Protein AF-W4VM72-F1 (afdb_monomer_lite)

Foldseek 3Di:
DLAELEAPPDVVSVQVVCCVVVVAPPPCSVVVVVVWDQALAIPYPYNNVLQCPGVHAPDPCSLVVSVVVQVCQCVQNPPPRHRPPDDDYDRDDDDDD

Radius of gyration: 12.86 Å; chains: 1; bounding box: 26×34×32 Å

Structure (mmCIF, N/CA/C/O backbone):
data_AF-W4VM72-F1
#
_entry.id   AF-W4VM72-F1
#
loop_
_atom_site.group_PDB
_atom_site.id
_atom_site.type_symbol
_atom_site.label_atom_id
_atom_site.label_alt_id
_atom_site.label_comp_id
_atom_site.label_asym_id
_atom_site.label_entity_id
_atom_site.label_seq_id
_atom_site.pdbx_PDB_ins_code
_atom_site.Cartn_x
_atom_site.Cartn_y
_atom_site.Cartn_z
_atom_site.occupancy
_atom_site.B_iso_or_equiv
_atom_site.auth_seq_id
_atom_site.auth_comp_id
_atom_site.auth_asym_id
_atom_site.auth_atom_id
_atom_site.pdbx_PDB_model_num
ATOM 1 N N . MET A 1 1 ? -11.628 -3.077 -1.994 1.00 86.75 1 MET A N 1
ATOM 2 C CA . MET A 1 1 ? -10.534 -2.215 -2.481 1.00 86.75 1 MET A CA 1
ATOM 3 C C . MET A 1 1 ? -9.323 -3.108 -2.501 1.00 86.75 1 MET A C 1
ATOM 5 O O . MET A 1 1 ? -9.072 -3.721 -1.473 1.00 86.75 1 MET A O 1
ATOM 9 N N . ASP A 1 2 ? -8.661 -3.241 -3.644 1.00 94.69 2 ASP A N 1
ATOM 10 C CA . ASP A 1 2 ? -7.744 -4.364 -3.869 1.00 94.69 2 ASP A CA 1
ATOM 11 C C . ASP A 1 2 ? -6.296 -3.990 -3.519 1.00 94.69 2 ASP A C 1
ATOM 13 O O . ASP A 1 2 ? -5.511 -4.846 -3.132 1.00 94.69 2 ASP A O 1
ATOM 17 N N . LEU A 1 3 ? -5.961 -2.696 -3.589 1.00 97.31 3 LEU A N 1
ATOM 18 C CA . LEU A 1 3 ? -4.708 -2.130 -3.091 1.00 97.31 3 LEU A CA 1
ATOM 19 C C . LEU A 1 3 ? -4.950 -0.798 -2.376 1.00 97.31 3 LEU A C 1
ATOM 21 O O . LEU A 1 3 ? -5.648 0.085 -2.888 1.00 97.31 3 LEU A O 1
ATOM 25 N N . LEU A 1 4 ? -4.300 -0.631 -1.227 1.00 97.25 4 LEU A N 1
ATOM 26 C CA . LEU A 1 4 ? -4.180 0.625 -0.497 1.00 97.25 4 LEU A CA 1
ATOM 27 C C . LEU A 1 4 ? -2.745 1.147 -0.631 1.00 97.25 4 LEU A C 1
ATOM 29 O O . LEU A 1 4 ? -1.807 0.592 -0.070 1.00 97.25 4 LEU A O 1
ATOM 33 N N . SER A 1 5 ? -2.565 2.237 -1.362 1.00 95.88 5 SER A N 1
ATOM 34 C CA . SER A 1 5 ? -1.292 2.946 -1.495 1.00 95.88 5 SER A CA 1
ATOM 35 C C . SER A 1 5 ? -1.383 4.253 -0.710 1.00 95.88 5 SER A C 1
ATOM 37 O O . SER A 1 5 ? -1.693 5.312 -1.260 1.00 95.88 5 SER A O 1
ATOM 39 N N . LEU A 1 6 ? -1.194 4.156 0.606 1.00 95.12 6 LEU A N 1
ATOM 40 C CA . LEU A 1 6 ? -1.429 5.254 1.538 1.00 95.12 6 LEU A CA 1
ATOM 41 C C . LEU A 1 6 ? -0.145 6.010 1.851 1.00 95.12 6 LEU A C 1
ATOM 43 O O . LEU A 1 6 ? 0.874 5.392 2.150 1.00 95.12 6 LEU A O 1
ATOM 47 N N . TYR A 1 7 ? -0.235 7.338 1.887 1.00 93.81 7 TYR A N 1
ATOM 48 C CA . TYR A 1 7 ? 0.844 8.190 2.383 1.00 93.81 7 TYR A CA 1
ATOM 49 C C . TYR A 1 7 ? 1.191 7.833 3.836 1.00 93.81 7 TYR A C 1
ATOM 51 O O . TYR A 1 7 ? 0.341 7.944 4.720 1.00 93.81 7 TYR A O 1
ATOM 59 N N . ASP A 1 8 ? 2.419 7.405 4.101 1.00 93.25 8 ASP A N 1
ATOM 60 C CA . ASP A 1 8 ? 2.811 6.784 5.367 1.00 93.25 8 ASP A CA 1
ATOM 61 C C . ASP A 1 8 ? 4.093 7.374 5.965 1.00 93.25 8 ASP A C 1
ATOM 63 O O . ASP A 1 8 ? 4.887 6.653 6.551 1.00 93.25 8 ASP A O 1
ATOM 67 N N . CYS A 1 9 ? 4.278 8.698 5.934 1.00 91.12 9 CYS A N 1
ATOM 68 C CA . CYS A 1 9 ? 5.432 9.334 6.596 1.00 91.12 9 CYS A CA 1
ATOM 69 C C . CYS A 1 9 ? 5.553 9.001 8.100 1.00 91.12 9 CYS A C 1
ATOM 71 O O . CYS A 1 9 ? 6.638 9.079 8.673 1.00 91.12 9 CYS A O 1
ATOM 73 N N . TYR A 1 10 ? 4.442 8.598 8.727 1.00 92.50 10 TYR A N 1
ATOM 74 C CA . TYR A 1 10 ? 4.397 7.963 10.040 1.00 92.50 10 TYR A CA 1
ATOM 75 C C . TYR A 1 10 ? 3.285 6.910 10.078 1.00 92.50 10 TYR A C 1
ATOM 77 O O . TYR A 1 10 ? 2.224 7.083 9.476 1.00 92.50 10 TYR A O 1
ATOM 85 N N . THR A 1 11 ? 3.450 5.864 10.888 1.00 92.38 11 THR A N 1
ATOM 86 C CA . THR A 1 11 ? 2.417 4.828 11.075 1.00 92.38 11 THR A CA 1
ATOM 87 C C . THR A 1 11 ? 1.090 5.396 11.604 1.00 92.38 11 THR A C 1
ATOM 89 O O . THR A 1 11 ? 0.018 4.917 11.248 1.00 92.38 11 THR A O 1
ATOM 92 N N . SER A 1 12 ? 1.126 6.464 12.409 1.00 93.38 12 SER A N 1
ATOM 93 C CA . SER A 1 12 ? -0.084 7.147 12.899 1.00 93.38 12 SER A CA 1
ATOM 94 C C . SER A 1 12 ? -0.894 7.829 11.786 1.00 93.38 12 SER A C 1
ATOM 96 O O . SER A 1 12 ? -2.115 7.972 11.896 1.00 93.38 12 SER A O 1
ATOM 98 N N . VAL A 1 13 ? -0.237 8.222 10.692 1.00 93.69 13 VAL A N 1
ATOM 99 C CA . VAL A 1 13 ? -0.881 8.831 9.522 1.00 93.69 13 VAL A CA 1
ATOM 100 C C . VAL A 1 13 ? -1.663 7.780 8.736 1.00 93.69 13 VAL A C 1
ATOM 102 O O . VAL A 1 13 ? -2.773 8.055 8.280 1.00 93.69 13 VAL A O 1
ATOM 105 N N . VAL A 1 14 ? -1.150 6.549 8.654 1.00 94.44 14 VAL A N 1
ATOM 106 C CA . VAL A 1 14 ? -1.888 5.399 8.106 1.00 94.44 14 VAL A CA 1
ATOM 107 C C . VAL A 1 14 ? -3.159 5.145 8.915 1.00 94.44 14 VAL A C 1
ATOM 109 O O . VAL A 1 14 ? -4.235 5.041 8.333 1.00 94.44 14 VAL A O 1
ATOM 112 N N . ALA A 1 15 ? -3.059 5.133 10.248 1.00 94.88 15 ALA A N 1
ATOM 113 C CA . ALA A 1 15 ? -4.210 4.937 11.130 1.00 94.88 15 ALA A CA 1
ATOM 114 C C . ALA A 1 15 ? -5.316 5.966 10.876 1.00 94.88 15 ALA A C 1
ATOM 116 O O . ALA A 1 15 ? -6.467 5.612 10.626 1.00 94.88 15 ALA A O 1
ATOM 117 N N . THR A 1 16 ? -4.936 7.246 10.854 1.00 94.44 16 THR A N 1
ATOM 118 C CA . THR A 1 16 ? -5.872 8.352 10.612 1.00 94.44 16 THR A CA 1
ATOM 119 C C . THR A 1 16 ? -6.555 8.212 9.253 1.00 94.44 16 THR A C 1
ATOM 121 O O . THR A 1 16 ? -7.756 8.450 9.136 1.00 94.44 16 THR A O 1
ATOM 124 N N . GLN A 1 17 ? -5.810 7.807 8.221 1.00 94.38 17 GLN A N 1
ATOM 125 C CA . GLN A 1 17 ? -6.358 7.621 6.881 1.00 94.38 17 GLN A CA 1
ATOM 126 C C . GLN A 1 17 ? -7.315 6.440 6.807 1.00 94.38 17 GLN A C 1
ATOM 128 O O . GLN A 1 17 ? -8.413 6.637 6.301 1.00 94.38 17 GLN A O 1
ATOM 133 N N . LEU A 1 18 ? -6.955 5.264 7.335 1.00 95.19 18 LEU A N 1
ATOM 134 C CA . LEU A 1 18 ? -7.838 4.090 7.334 1.00 95.19 18 LEU A CA 1
ATOM 135 C C . LEU A 1 18 ? -9.169 4.369 8.034 1.00 95.19 18 LEU A C 1
ATOM 137 O O . LEU A 1 18 ? -10.214 3.926 7.556 1.00 95.19 18 LEU A O 1
ATOM 141 N N . GLU A 1 19 ? -9.134 5.124 9.133 1.00 95.38 19 GLU A N 1
ATOM 142 C CA . GLU A 1 19 ? -10.344 5.550 9.834 1.00 95.38 19 GLU A CA 1
ATOM 143 C C . GLU A 1 19 ? -11.146 6.579 9.024 1.00 95.38 19 GLU A C 1
ATOM 145 O O . GLU A 1 19 ? -12.362 6.457 8.886 1.00 95.38 19 GLU A O 1
ATOM 150 N N . SER A 1 20 ? -10.474 7.561 8.417 1.00 93.31 20 SER A N 1
ATOM 151 C CA . SER A 1 20 ? -11.131 8.636 7.657 1.00 93.31 20 SER A CA 1
ATOM 152 C C . SER A 1 20 ? -11.765 8.165 6.345 1.00 93.31 20 SER A C 1
ATOM 154 O O . SER A 1 20 ? -12.786 8.710 5.931 1.00 93.31 20 SER A O 1
ATOM 156 N N . ILE A 1 21 ? -11.176 7.166 5.679 1.00 92.56 21 ILE A N 1
ATOM 157 C CA . ILE A 1 21 ? -11.717 6.579 4.440 1.00 92.56 21 ILE A CA 1
ATOM 158 C C . ILE A 1 21 ? -12.763 5.486 4.711 1.00 92.56 21 ILE A C 1
ATOM 160 O O . ILE A 1 21 ? -13.325 4.938 3.765 1.00 92.56 21 ILE A O 1
ATOM 164 N N . GLY A 1 22 ? -13.019 5.158 5.983 1.00 93.19 22 GLY A N 1
ATOM 165 C CA . GLY A 1 22 ? -14.039 4.193 6.392 1.00 93.19 22 GLY A CA 1
ATOM 166 C C . GLY A 1 22 ? -13.646 2.721 6.244 1.00 93.19 22 GLY A C 1
ATOM 167 O O . GLY A 1 22 ? -14.525 1.865 6.295 1.00 93.19 22 GLY A O 1
ATOM 168 N N . ILE A 1 23 ? -12.356 2.406 6.070 1.00 94.25 23 ILE A N 1
ATOM 169 C CA . ILE A 1 23 ? -11.870 1.013 6.085 1.00 94.25 23 ILE A CA 1
ATOM 170 C C . ILE A 1 23 ? -11.809 0.473 7.516 1.00 94.25 23 ILE A C 1
ATOM 172 O O . ILE A 1 23 ? -12.158 -0.677 7.765 1.00 94.25 23 ILE A O 1
ATOM 176 N N . CYS A 1 24 ? -11.408 1.320 8.461 1.00 94.75 24 CYS A N 1
ATOM 177 C CA . CYS A 1 24 ? -11.427 1.025 9.884 1.00 94.75 24 CYS A CA 1
ATOM 178 C C . CYS A 1 24 ? -12.449 1.932 10.579 1.00 94.75 24 CYS A C 1
ATOM 180 O O . CYS A 1 24 ? -12.583 3.103 10.238 1.00 94.75 24 CYS A O 1
ATOM 182 N N . ALA A 1 25 ? -13.160 1.423 11.585 1.00 95.31 25 ALA A N 1
ATOM 183 C CA . ALA A 1 25 ? -13.983 2.284 12.430 1.00 95.31 25 ALA A CA 1
ATOM 184 C C . ALA A 1 25 ? -13.099 3.220 13.275 1.00 95.31 25 ALA A C 1
ATOM 186 O O . ALA A 1 25 ? -11.992 2.851 13.674 1.00 95.31 25 ALA A O 1
ATOM 187 N N . GLN A 1 26 ? -13.597 4.422 13.575 1.00 94.88 26 GLN A N 1
ATOM 188 C CA . GLN A 1 26 ? -12.859 5.415 14.359 1.00 94.88 26 GLN A CA 1
ATOM 189 C C . GLN A 1 26 ? -12.441 4.856 15.730 1.00 94.88 26 GLN A C 1
ATOM 191 O O . GLN A 1 26 ? -13.256 4.285 16.462 1.00 94.88 26 GLN A O 1
ATOM 196 N N . GLY A 1 27 ? -11.165 5.019 16.081 1.00 95.50 27 GLY A N 1
ATOM 197 C CA . GLY A 1 27 ? -10.575 4.500 17.315 1.00 95.50 27 GLY A CA 1
ATOM 198 C C . GLY A 1 27 ? -10.380 2.979 17.355 1.00 95.50 27 GLY A C 1
ATOM 199 O O . GLY A 1 27 ? -10.018 2.456 18.409 1.00 95.50 27 GLY A O 1
ATOM 200 N N . GLN A 1 28 ? -10.617 2.256 16.254 1.00 96.81 28 GLN A N 1
ATOM 201 C CA . GLN A 1 28 ? -10.468 0.795 16.188 1.00 96.81 28 GLN A CA 1
ATOM 202 C C . GLN A 1 28 ? -9.187 0.337 15.483 1.00 96.81 28 GLN A C 1
ATOM 204 O O . GLN A 1 28 ? -8.955 -0.871 15.393 1.00 96.81 28 GLN A O 1
ATOM 209 N N . PHE A 1 29 ? -8.322 1.257 15.039 1.00 95.38 29 PHE A N 1
ATOM 210 C CA . PHE A 1 29 ? -7.132 0.911 14.254 1.00 95.38 29 PHE A CA 1
ATOM 211 C C . PHE A 1 29 ? -6.258 -0.168 14.907 1.00 95.38 29 PHE A C 1
ATOM 213 O O . PHE A 1 29 ? -5.827 -1.103 14.241 1.00 95.38 29 PHE A O 1
ATOM 220 N N . SER A 1 30 ? -6.033 -0.094 16.222 1.00 95.50 30 SER A N 1
ATOM 221 C CA . SER A 1 30 ? -5.169 -1.046 16.935 1.00 95.50 30 SER A CA 1
ATOM 222 C C . SER A 1 30 ? -5.695 -2.484 16.928 1.00 95.50 30 SER A C 1
ATOM 224 O O . SER A 1 30 ? -4.897 -3.422 16.938 1.00 95.50 30 SER A O 1
ATOM 226 N N . LYS A 1 31 ? -7.021 -2.662 16.927 1.00 96.62 31 LYS A N 1
ATOM 227 C CA . LYS A 1 31 ? -7.669 -3.966 16.779 1.00 96.62 31 LYS A CA 1
ATOM 228 C C . LYS A 1 31 ? -7.657 -4.391 15.314 1.00 96.62 31 LYS A C 1
ATOM 230 O O . LYS A 1 31 ? -7.238 -5.504 15.020 1.00 96.62 31 LYS A O 1
ATOM 235 N N . PHE A 1 32 ? -8.019 -3.478 14.416 1.00 96.06 32 PHE A N 1
ATOM 236 C CA . PHE A 1 32 ? -8.041 -3.711 12.975 1.00 96.06 32 PHE A CA 1
ATOM 237 C C . PHE A 1 32 ? -6.702 -4.256 12.459 1.00 96.06 32 PHE A C 1
ATOM 239 O O . PHE A 1 32 ? -6.680 -5.266 11.766 1.00 96.06 32 PHE A O 1
ATOM 246 N N . VAL A 1 33 ? -5.572 -3.670 12.871 1.00 95.19 33 VAL A N 1
ATOM 247 C CA . VAL A 1 33 ? -4.257 -4.150 12.416 1.00 95.19 33 VAL A CA 1
ATOM 248 C C . VAL A 1 33 ? -3.851 -5.520 12.963 1.00 95.19 33 VAL A C 1
ATOM 250 O O . VAL A 1 33 ? -2.942 -6.139 12.424 1.00 95.19 33 VAL A O 1
ATOM 253 N N . ARG A 1 34 ? -4.471 -5.983 14.054 1.00 96.12 34 ARG A N 1
ATOM 254 C CA . ARG A 1 34 ? -4.211 -7.315 14.628 1.00 96.12 34 ARG A CA 1
ATOM 255 C C . ARG A 1 34 ? -5.072 -8.393 13.987 1.00 96.12 34 ARG A C 1
ATOM 257 O O . ARG A 1 34 ? -4.655 -9.544 13.957 1.00 96.12 34 ARG A O 1
ATOM 264 N N . ASP A 1 35 ? -6.257 -8.010 13.526 1.00 97.12 35 ASP A N 1
ATOM 265 C CA . ASP A 1 35 ? -7.236 -8.924 12.944 1.00 97.12 35 ASP A CA 1
ATOM 266 C C . ASP A 1 35 ? -7.034 -9.118 11.431 1.00 97.12 35 ASP A C 1
ATOM 268 O O . ASP A 1 35 ? -7.608 -10.045 10.867 1.00 97.12 35 ASP A O 1
ATOM 272 N N . HIS A 1 36 ? -6.225 -8.270 10.783 1.00 95.88 36 HIS A N 1
ATOM 273 C CA . HIS A 1 36 ? -6.025 -8.271 9.335 1.00 95.88 36 HIS A CA 1
ATOM 274 C C . HIS A 1 36 ? -4.561 -8.372 8.913 1.00 95.88 36 HIS A C 1
ATOM 276 O O . HIS A 1 36 ? -3.640 -7.963 9.623 1.00 95.88 36 HIS A O 1
ATOM 282 N N . THR A 1 37 ? -4.368 -8.871 7.696 1.00 95.50 37 THR A N 1
ATOM 283 C CA . THR A 1 37 ? -3.064 -8.985 7.040 1.00 95.50 37 THR A CA 1
ATOM 284 C C . THR A 1 37 ? -2.918 -7.930 5.941 1.00 95.50 37 THR A C 1
ATOM 286 O O . THR A 1 37 ? -3.846 -7.701 5.166 1.00 95.50 37 THR A O 1
ATOM 289 N N . PHE A 1 38 ? -1.743 -7.292 5.882 1.00 95.12 38 PHE A N 1
ATOM 290 C CA . PHE A 1 38 ? -1.464 -6.130 5.020 1.00 95.12 38 PHE A CA 1
ATOM 291 C C . PHE A 1 38 ? -0.458 -6.393 3.896 1.00 95.12 38 PHE A C 1
ATOM 293 O O . PHE A 1 38 ? -0.118 -5.481 3.142 1.00 95.12 38 PHE A O 1
ATOM 300 N N . ASP A 1 39 ? 0.056 -7.617 3.791 1.00 93.81 39 ASP A N 1
ATOM 301 C CA . ASP A 1 39 ? 0.902 -7.997 2.663 1.00 93.81 39 ASP A CA 1
ATOM 302 C C . ASP A 1 39 ? 0.087 -8.120 1.361 1.00 93.81 39 ASP A C 1
ATOM 304 O O . ASP A 1 39 ? -1.137 -8.007 1.348 1.00 93.81 39 ASP A O 1
ATOM 308 N N . HIS A 1 40 ? 0.775 -8.347 0.242 1.00 93.44 40 HIS A N 1
ATOM 309 C CA . HIS A 1 40 ? 0.164 -8.464 -1.087 1.00 93.44 40 HIS A CA 1
ATOM 310 C C . HIS A 1 40 ? -0.805 -9.655 -1.251 1.00 93.44 40 HIS A C 1
ATOM 312 O O . HIS A 1 40 ? -1.521 -9.723 -2.248 1.00 93.44 40 HIS A O 1
ATOM 318 N N . THR A 1 41 ? -0.836 -10.582 -0.293 1.00 92.75 41 THR A N 1
ATOM 319 C CA . THR A 1 41 ? -1.764 -11.723 -0.233 1.00 92.75 41 THR A CA 1
ATOM 320 C C . THR A 1 41 ? -2.819 -11.590 0.869 1.00 92.75 41 THR A C 1
ATOM 322 O O . THR A 1 41 ? -3.685 -12.455 0.985 1.00 92.75 41 THR A O 1
ATOM 325 N N . GLY A 1 42 ? -2.748 -10.532 1.679 1.00 93.25 42 GLY A N 1
ATOM 326 C CA . GLY A 1 42 ? -3.638 -10.288 2.805 1.00 93.25 42 GLY A CA 1
ATOM 327 C C . GLY A 1 42 ? -4.983 -9.682 2.412 1.00 93.25 42 GLY A C 1
ATOM 328 O O . GLY A 1 42 ? -5.238 -9.358 1.254 1.00 93.25 42 GLY A O 1
ATOM 329 N N . ASP A 1 43 ? -5.837 -9.486 3.417 1.00 94.19 43 ASP A N 1
ATOM 330 C CA . ASP A 1 43 ? -7.181 -8.918 3.242 1.00 94.19 43 ASP A CA 1
ATOM 331 C C . ASP A 1 43 ? -7.151 -7.435 2.843 1.00 94.19 43 ASP A C 1
ATOM 333 O O . ASP A 1 43 ? -8.069 -6.939 2.186 1.00 94.19 43 ASP A O 1
ATOM 337 N N . PHE A 1 44 ? -6.103 -6.717 3.259 1.00 95.56 44 PHE A N 1
ATOM 338 C CA . PHE A 1 44 ? -5.915 -5.297 2.973 1.00 95.56 44 PHE A CA 1
ATOM 339 C C . PHE A 1 44 ? -4.490 -5.022 2.486 1.00 95.56 44 PHE A C 1
ATOM 341 O O . PHE A 1 44 ? -3.714 -4.412 3.229 1.00 95.56 44 PHE A O 1
ATOM 348 N N . PRO A 1 45 ? -4.131 -5.423 1.250 1.00 97.06 45 PRO A N 1
ATOM 349 C CA . PRO A 1 45 ? -2.816 -5.136 0.695 1.00 97.06 45 PRO A CA 1
ATOM 350 C C . PRO A 1 45 ? -2.501 -3.645 0.796 1.00 97.06 45 PRO A C 1
ATOM 352 O O . PRO A 1 45 ? -3.220 -2.801 0.250 1.00 97.06 45 PRO A O 1
ATOM 355 N N . LEU A 1 46 ? -1.442 -3.317 1.532 1.00 96.75 46 LEU A N 1
ATOM 356 C CA . LEU A 1 46 ? -1.097 -1.948 1.891 1.00 96.75 46 LEU A CA 1
ATOM 357 C C . LEU A 1 46 ? 0.364 -1.687 1.562 1.00 96.75 46 LEU A C 1
ATOM 359 O O . LEU A 1 46 ? 1.249 -2.367 2.074 1.00 96.75 46 LEU A O 1
ATOM 363 N N . ASN A 1 47 ? 0.614 -0.660 0.748 1.00 96.50 47 ASN A N 1
ATOM 364 C CA . ASN A 1 47 ? 1.956 -0.194 0.414 1.00 96.50 47 ASN A CA 1
ATOM 365 C C . ASN A 1 47 ? 2.898 -1.353 0.040 1.00 96.50 47 ASN A C 1
ATOM 367 O O . ASN A 1 47 ? 3.991 -1.473 0.583 1.00 96.50 47 ASN A O 1
ATOM 371 N N . THR A 1 48 ? 2.493 -2.201 -0.908 1.00 96.44 48 THR A N 1
ATOM 372 C CA . THR A 1 48 ? 3.181 -3.456 -1.284 1.00 96.44 48 THR A CA 1
ATOM 373 C C . THR A 1 48 ? 4.638 -3.289 -1.732 1.00 96.44 48 THR A C 1
ATOM 375 O O . THR A 1 48 ? 5.409 -4.240 -1.678 1.00 96.44 48 THR A O 1
ATOM 378 N N . HIS A 1 49 ? 5.057 -2.081 -2.115 1.00 94.38 49 HIS A N 1
ATOM 379 C CA . HIS A 1 49 ? 6.457 -1.733 -2.396 1.00 94.38 49 HIS A CA 1
ATOM 380 C C . HIS A 1 49 ? 7.301 -1.415 -1.148 1.00 94.38 49 HIS A C 1
ATOM 382 O O . HIS A 1 49 ? 8.502 -1.190 -1.274 1.00 94.38 49 HIS A O 1
ATOM 388 N N . GLY A 1 50 ? 6.688 -1.374 0.036 1.00 93.19 50 GLY A N 1
ATOM 389 C CA . GLY A 1 50 ? 7.295 -1.017 1.321 1.00 93.19 50 GLY A CA 1
ATOM 390 C C . GLY A 1 50 ? 6.853 0.340 1.882 1.00 93.19 50 GLY A C 1
ATOM 391 O O . GLY A 1 50 ? 7.126 0.613 3.048 1.00 93.19 50 GLY A O 1
ATOM 392 N N . GLY A 1 51 ? 6.184 1.184 1.086 1.00 93.00 51 GLY A N 1
ATOM 393 C CA . GLY A 1 51 ? 5.753 2.525 1.505 1.00 93.00 51 GLY A CA 1
ATOM 394 C C . GLY A 1 51 ? 6.918 3.454 1.854 1.00 93.00 51 GLY A C 1
ATOM 395 O O . GLY A 1 51 ? 8.086 3.086 1.757 1.00 93.00 51 GLY A O 1
ATOM 396 N N . GLN A 1 52 ? 6.630 4.669 2.293 1.00 93.56 52 GLN A N 1
ATOM 397 C CA . GLN A 1 52 ? 7.648 5.638 2.702 1.00 93.56 52 GLN A CA 1
ATOM 398 C C . GLN A 1 52 ? 8.479 5.138 3.888 1.00 93.56 52 GLN A C 1
ATOM 400 O O . GLN A 1 52 ? 9.663 5.468 3.977 1.00 93.56 52 GLN A O 1
ATOM 405 N N . LEU A 1 53 ? 7.890 4.308 4.758 1.00 92.62 53 LEU A N 1
ATOM 406 C CA . LEU A 1 53 ? 8.576 3.739 5.923 1.00 92.62 53 LEU A CA 1
ATOM 407 C C . LEU A 1 53 ? 9.624 2.681 5.554 1.00 92.62 53 LEU A C 1
ATOM 409 O O . LEU A 1 53 ? 10.643 2.589 6.235 1.00 92.62 53 LEU A O 1
ATOM 413 N N . GLY A 1 54 ? 9.377 1.871 4.520 1.00 91.38 54 GLY A N 1
ATOM 414 C CA . GLY A 1 54 ? 10.262 0.771 4.120 1.00 91.38 54 GLY A CA 1
ATOM 415 C C . GLY A 1 54 ? 11.063 1.041 2.845 1.00 91.38 54 GLY A C 1
ATOM 416 O O . GLY A 1 54 ? 12.260 0.769 2.801 1.00 91.38 54 GLY A O 1
ATOM 417 N N . PHE A 1 55 ? 10.417 1.582 1.811 1.00 90.62 55 PHE A N 1
ATOM 418 C CA . PHE A 1 55 ? 11.036 1.915 0.521 1.00 90.62 55 PHE A CA 1
ATOM 419 C C . PHE A 1 55 ? 11.830 3.226 0.582 1.00 90.62 55 PHE A C 1
ATOM 421 O O . PHE A 1 55 ? 12.848 3.377 -0.093 1.00 90.62 55 PHE A O 1
ATOM 428 N N . GLY A 1 56 ? 11.376 4.160 1.420 1.00 88.75 56 GLY A N 1
ATOM 429 C CA . GLY A 1 56 ? 12.004 5.455 1.645 1.00 88.75 56 GLY A CA 1
ATOM 430 C C . GLY A 1 56 ? 11.190 6.630 1.107 1.00 88.75 56 GLY A C 1
ATOM 431 O O . GLY A 1 56 ? 10.323 6.498 0.243 1.00 88.75 56 GLY A O 1
ATOM 432 N N . GLN A 1 57 ? 11.496 7.815 1.633 1.00 87.62 57 GLN A N 1
ATOM 433 C CA . GLN A 1 57 ? 10.783 9.055 1.344 1.00 87.62 57 GLN A CA 1
ATOM 434 C C . GLN A 1 57 ? 11.719 10.080 0.696 1.00 87.62 57 GLN A C 1
ATOM 436 O O . GLN A 1 57 ? 12.427 10.819 1.377 1.00 87.62 57 GLN A O 1
ATOM 441 N N . ALA A 1 58 ? 11.701 10.144 -0.636 1.00 85.75 58 ALA A N 1
ATOM 442 C CA . ALA A 1 58 ? 12.468 11.117 -1.414 1.00 85.75 58 ALA A CA 1
ATOM 443 C C . ALA A 1 58 ? 11.780 12.497 -1.446 1.00 85.75 58 ALA A C 1
ATOM 445 O O . ALA A 1 58 ? 11.396 12.976 -2.511 1.00 85.75 58 ALA A O 1
ATOM 446 N N . ASP A 1 59 ? 11.584 13.101 -0.271 1.00 84.94 59 ASP A N 1
ATOM 447 C CA . ASP A 1 59 ? 10.917 14.397 -0.076 1.00 84.94 59 ASP A CA 1
ATOM 448 C C . ASP A 1 59 ? 9.662 14.544 -0.970 1.00 84.94 59 ASP A C 1
ATOM 450 O O . ASP A 1 59 ? 8.782 13.677 -0.946 1.00 84.94 59 ASP A O 1
ATOM 454 N N . LEU A 1 60 ? 9.603 15.575 -1.820 1.00 79.69 60 LEU A N 1
ATOM 455 C CA . LEU A 1 60 ? 8.483 15.857 -2.722 1.00 79.69 60 LEU A CA 1
ATOM 456 C C . LEU A 1 60 ? 8.207 14.739 -3.740 1.00 79.69 60 LEU A C 1
ATOM 458 O O . LEU A 1 60 ? 7.071 14.578 -4.184 1.00 79.69 60 LEU A O 1
ATOM 462 N N . ALA A 1 61 ? 9.219 13.950 -4.108 1.00 79.12 61 ALA A N 1
ATOM 463 C CA . ALA A 1 61 ? 9.061 12.830 -5.033 1.00 79.12 61 ALA A CA 1
ATOM 464 C C . ALA A 1 61 ? 8.505 11.570 -4.348 1.00 79.12 61 ALA A C 1
ATOM 466 O O . ALA A 1 61 ? 8.005 10.676 -5.032 1.00 79.12 61 ALA A O 1
ATOM 467 N N . GLY A 1 62 ? 8.538 11.503 -3.011 1.00 78.94 62 GLY A N 1
ATOM 468 C CA . GLY A 1 62 ? 8.089 10.336 -2.248 1.00 78.94 62 GLY A CA 1
ATOM 469 C C . GLY A 1 62 ? 6.616 9.986 -2.475 1.00 78.94 62 GLY A C 1
ATOM 470 O O . GLY A 1 62 ? 6.264 8.817 -2.464 1.00 78.94 62 GLY A O 1
ATOM 471 N N . GLY A 1 63 ? 5.754 10.967 -2.759 1.00 81.56 63 GLY A N 1
ATOM 472 C CA . GLY A 1 63 ? 4.341 10.697 -3.053 1.00 81.56 63 GLY A CA 1
ATOM 473 C C . GLY A 1 63 ? 4.117 9.913 -4.354 1.00 81.56 63 GLY A C 1
ATOM 474 O O . GLY A 1 63 ? 3.143 9.171 -4.471 1.00 81.56 63 GLY A O 1
ATOM 475 N N . MET A 1 64 ? 5.027 10.032 -5.327 1.00 91.00 64 MET A N 1
ATOM 476 C CA . MET A 1 64 ? 4.871 9.381 -6.631 1.00 91.00 64 MET A CA 1
ATOM 477 C C . MET A 1 64 ? 5.154 7.877 -6.591 1.00 91.00 64 MET A C 1
ATOM 479 O O . MET A 1 64 ? 4.638 7.162 -7.449 1.00 91.00 64 MET A O 1
ATOM 483 N N . SER A 1 65 ? 5.902 7.367 -5.604 1.00 92.81 65 SER A N 1
ATOM 484 C CA . SER A 1 65 ? 6.159 5.922 -5.489 1.00 92.81 65 SER A CA 1
ATOM 485 C C . SER A 1 65 ? 4.867 5.127 -5.285 1.00 92.81 65 SER A C 1
ATOM 487 O O . SER A 1 65 ? 4.699 4.069 -5.884 1.00 92.81 65 SER A O 1
ATOM 489 N N . HIS A 1 66 ? 3.910 5.676 -4.532 1.00 95.06 66 HIS A N 1
ATOM 490 C CA . HIS A 1 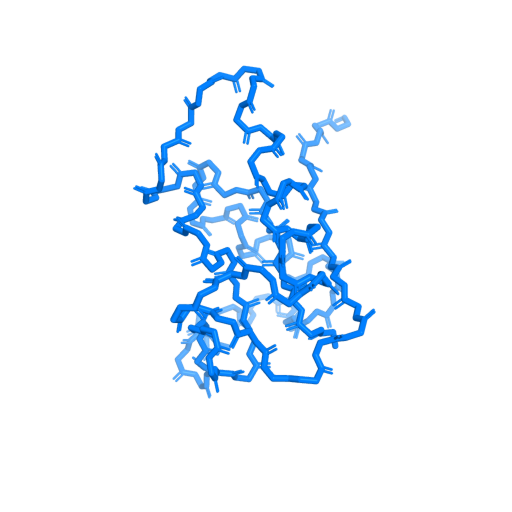66 ? 2.591 5.081 -4.310 1.00 95.06 66 HIS A CA 1
ATOM 491 C C . HIS A 1 66 ? 1.766 4.968 -5.599 1.00 95.06 66 HIS A C 1
ATOM 493 O O . HIS A 1 66 ? 1.109 3.951 -5.827 1.00 95.06 66 HIS A O 1
ATOM 499 N N . VAL A 1 67 ? 1.823 5.998 -6.452 1.00 95.69 67 VAL A N 1
ATOM 500 C CA . VAL A 1 67 ? 1.165 5.999 -7.768 1.00 95.69 67 VAL A CA 1
ATOM 501 C C . VAL A 1 67 ? 1.828 4.979 -8.691 1.00 95.69 67 VAL A C 1
ATOM 503 O O . VAL A 1 67 ? 1.133 4.214 -9.356 1.00 95.69 67 VAL A O 1
ATOM 506 N N . ILE A 1 68 ? 3.163 4.946 -8.712 1.00 96.25 68 ILE A N 1
ATOM 507 C CA . ILE A 1 68 ? 3.930 3.997 -9.524 1.00 96.25 68 ILE A CA 1
ATOM 508 C C . ILE A 1 68 ? 3.594 2.561 -9.120 1.00 96.25 68 ILE A C 1
ATOM 510 O O . ILE A 1 68 ? 3.246 1.769 -9.990 1.00 96.25 68 ILE A O 1
ATOM 514 N N . GLU A 1 69 ? 3.619 2.233 -7.825 1.00 96.69 69 GLU A N 1
ATOM 515 C CA . GLU A 1 69 ? 3.267 0.888 -7.355 1.00 96.69 69 GLU A CA 1
ATOM 516 C C . GLU A 1 69 ? 1.829 0.520 -7.732 1.00 96.69 69 GLU A C 1
ATOM 518 O O . GLU A 1 69 ? 1.593 -0.588 -8.203 1.00 96.69 69 GLU A O 1
ATOM 523 N N . ALA A 1 70 ? 0.872 1.444 -7.595 1.00 97.56 70 ALA A N 1
ATOM 524 C CA . ALA A 1 70 ? -0.507 1.179 -7.994 1.00 97.56 70 ALA A CA 1
ATOM 525 C C . ALA A 1 70 ? -0.619 0.837 -9.488 1.00 97.56 70 ALA A C 1
ATOM 527 O O . ALA A 1 70 ? -1.293 -0.125 -9.849 1.00 97.56 70 ALA A O 1
ATOM 528 N N . VAL A 1 71 ? 0.074 1.578 -10.357 1.00 98.06 71 VAL A N 1
ATOM 529 C CA . VAL A 1 71 ? 0.095 1.301 -11.802 1.00 98.06 71 VAL A CA 1
ATOM 530 C C . VAL A 1 71 ? 0.780 -0.031 -12.106 1.00 98.06 71 VAL A C 1
ATOM 532 O O . VAL A 1 71 ? 0.268 -0.798 -12.918 1.00 98.06 71 VAL A O 1
ATOM 535 N N . VAL A 1 72 ? 1.908 -0.325 -11.457 1.00 98.06 72 VAL A N 1
ATOM 536 C CA . VAL A 1 72 ? 2.646 -1.586 -11.626 1.00 98.06 72 VAL A CA 1
ATOM 537 C C . VAL A 1 72 ? 1.776 -2.783 -11.225 1.00 98.06 72 VAL A C 1
ATOM 539 O O . VAL A 1 72 ? 1.683 -3.748 -11.982 1.00 98.06 72 VAL A O 1
ATOM 542 N N . GLN A 1 73 ? 1.067 -2.695 -10.097 1.00 98.31 73 GLN A N 1
ATOM 543 C CA . GLN A 1 73 ? 0.136 -3.729 -9.641 1.00 98.31 73 GLN A CA 1
ATOM 544 C C . GLN A 1 73 ? -1.040 -3.903 -10.608 1.00 98.31 73 GLN A C 1
ATOM 546 O O . GLN A 1 73 ? -1.314 -5.021 -11.039 1.00 98.31 73 GLN A O 1
ATOM 551 N N . LEU A 1 74 ? -1.698 -2.809 -11.011 1.00 98.12 74 LEU A N 1
ATOM 552 C CA . LEU A 1 74 ? -2.840 -2.847 -11.937 1.00 98.12 74 LEU A CA 1
ATOM 553 C C . LEU A 1 74 ? -2.475 -3.392 -13.326 1.00 98.12 74 LEU A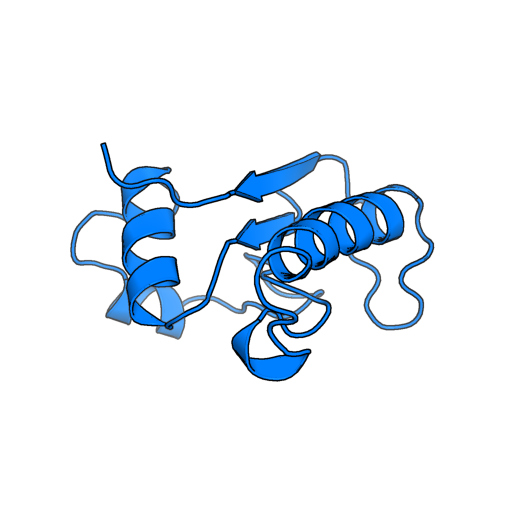 C 1
ATOM 555 O O . LEU A 1 74 ? -3.334 -3.931 -14.020 1.00 98.12 74 LEU A O 1
ATOM 559 N N . ARG A 1 75 ? -1.211 -3.263 -13.741 1.00 98.19 75 ARG A N 1
ATOM 560 C CA . ARG A 1 75 ? -0.707 -3.806 -15.011 1.00 98.19 75 ARG A CA 1
ATOM 561 C C . ARG A 1 75 ? -0.260 -5.265 -14.931 1.00 98.19 75 ARG A C 1
ATOM 563 O O . ARG A 1 75 ? 0.036 -5.845 -15.972 1.00 98.19 75 ARG A O 1
ATOM 570 N N . GLY A 1 76 ? -0.208 -5.861 -13.742 1.00 97.69 76 GLY A N 1
ATOM 571 C CA . GLY A 1 76 ? 0.320 -7.216 -13.580 1.00 97.69 76 GLY A CA 1
ATOM 572 C C . GLY A 1 76 ? 1.852 -7.284 -13.621 1.00 97.69 76 GLY A C 1
ATOM 573 O O . GLY A 1 76 ? 2.409 -8.322 -13.973 1.00 97.69 76 GLY A O 1
ATOM 574 N N . GLU A 1 77 ? 2.544 -6.180 -13.327 1.00 98.19 77 GLU A N 1
ATOM 575 C CA . GLU A 1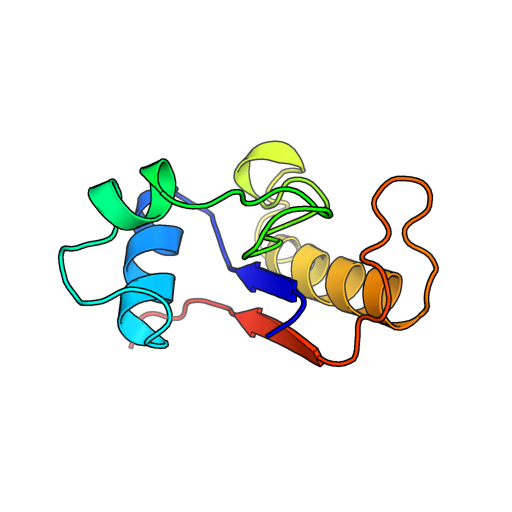 77 ? 3.996 -6.029 -13.504 1.00 98.19 77 GLU A CA 1
ATOM 576 C C . GLU A 1 77 ? 4.776 -6.070 -12.173 1.00 98.19 77 GLU A C 1
ATOM 578 O O . GLU A 1 77 ? 5.983 -5.834 -12.157 1.00 98.19 77 GLU A O 1
ATOM 583 N N . ALA A 1 78 ? 4.126 -6.385 -11.044 1.00 97.19 78 ALA A N 1
ATOM 584 C CA . ALA A 1 78 ? 4.737 -6.303 -9.709 1.00 97.19 78 ALA A CA 1
ATOM 585 C C . ALA A 1 78 ? 5.593 -7.522 -9.300 1.00 97.19 78 ALA A C 1
ATOM 587 O O . ALA A 1 78 ? 6.068 -7.597 -8.161 1.00 97.19 78 ALA A O 1
ATOM 588 N N . GLY A 1 79 ? 5.811 -8.478 -10.209 1.00 96.81 79 GLY A N 1
ATOM 589 C CA . GLY A 1 79 ? 6.621 -9.674 -9.961 1.00 96.81 79 GLY A CA 1
ATOM 590 C C . GLY A 1 79 ? 6.080 -10.510 -8.799 1.00 96.81 79 GLY A C 1
ATOM 591 O O . GLY A 1 79 ? 4.886 -10.784 -8.731 1.00 96.81 79 GLY A O 1
ATOM 592 N N . GLU A 1 80 ? 6.948 -10.892 -7.858 1.00 96.12 80 GLU A N 1
ATOM 593 C CA . GLU A 1 80 ? 6.550 -11.717 -6.704 1.00 96.12 80 GLU A CA 1
ATOM 594 C C . GLU A 1 80 ? 5.578 -11.020 -5.744 1.00 96.12 80 GLU A C 1
ATOM 596 O O . GLU A 1 80 ? 4.943 -11.688 -4.942 1.00 96.12 80 GLU A O 1
ATOM 601 N N . ARG A 1 81 ? 5.431 -9.690 -5.826 1.00 95.88 81 ARG A N 1
ATOM 602 C CA . ARG A 1 81 ? 4.506 -8.923 -4.975 1.00 95.88 81 ARG A CA 1
ATOM 603 C C . ARG A 1 81 ? 3.141 -8.706 -5.624 1.00 95.88 81 ARG A C 1
ATOM 605 O O . ARG A 1 81 ? 2.380 -7.866 -5.149 1.00 95.88 81 ARG A O 1
ATOM 612 N N . GLN A 1 82 ? 2.863 -9.366 -6.744 1.00 97.94 82 GLN A N 1
ATOM 613 C CA . GLN A 1 82 ? 1.651 -9.140 -7.520 1.00 97.94 82 GLN A CA 1
ATOM 614 C C . GLN A 1 82 ? 0.397 -9.564 -6.753 1.00 97.94 82 GLN A C 1
ATOM 616 O O . GLN A 1 82 ? 0.256 -10.721 -6.361 1.00 97.94 82 GLN A O 1
ATOM 621 N N . ILE A 1 83 ? -0.546 -8.632 -6.610 1.00 97.56 83 ILE A N 1
ATOM 622 C CA . ILE A 1 83 ? -1.868 -8.914 -6.050 1.00 97.56 83 ILE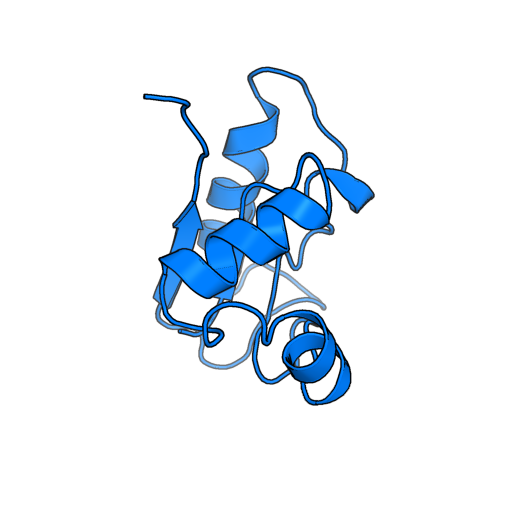 A CA 1
ATOM 623 C C . ILE A 1 83 ? -2.702 -9.645 -7.117 1.00 97.56 83 ILE A C 1
ATOM 625 O O . ILE A 1 83 ? -2.817 -9.150 -8.250 1.00 97.56 83 ILE A O 1
ATOM 629 N N . PRO A 1 84 ? -3.289 -10.814 -6.801 1.00 94.25 84 PRO A N 1
ATOM 630 C CA . PRO A 1 84 ? -4.110 -11.558 -7.746 1.00 94.25 84 PRO A CA 1
ATOM 631 C C . PRO A 1 84 ? -5.434 -10.834 -8.021 1.00 94.25 84 PRO A C 1
ATOM 633 O O . PRO A 1 84 ? -6.096 -10.361 -7.103 1.00 94.25 84 PRO A O 1
ATOM 636 N N . ASN A 1 85 ? -5.858 -10.809 -9.290 1.00 92.31 85 ASN A N 1
ATOM 637 C CA . ASN A 1 85 ? -7.145 -10.246 -9.732 1.00 92.31 85 ASN A CA 1
ATOM 638 C C . ASN A 1 85 ? -7.395 -8.785 -9.308 1.00 92.31 85 ASN A C 1
ATOM 640 O O . ASN A 1 85 ? -8.543 -8.386 -9.118 1.00 92.31 85 ASN A O 1
ATOM 644 N N . ILE A 1 86 ? -6.336 -7.985 -9.163 1.00 96.69 86 ILE A N 1
ATOM 645 C CA . ILE A 1 86 ? -6.455 -6.570 -8.812 1.00 96.69 86 ILE A CA 1
ATOM 646 C C . ILE A 1 86 ? -7.208 -5.792 -9.907 1.00 96.69 86 ILE A C 1
ATOM 648 O O . ILE A 1 86 ? -6.860 -5.867 -11.086 1.00 96.69 86 ILE A O 1
ATOM 652 N N . GLY A 1 87 ? -8.237 -5.033 -9.519 1.00 96.25 87 GLY A N 1
ATOM 653 C CA . GLY A 1 87 ? -8.995 -4.158 -10.422 1.00 96.25 87 GLY A CA 1
ATOM 654 C C . GLY A 1 87 ? -9.007 -2.694 -9.986 1.00 96.25 87 GLY A C 1
ATOM 655 O O . GLY A 1 87 ? -9.119 -1.801 -10.827 1.00 96.25 87 GLY A O 1
ATOM 656 N N . HIS A 1 88 ? -8.857 -2.428 -8.684 1.00 96.56 88 HIS A N 1
ATOM 657 C CA . HIS A 1 88 ? -8.925 -1.080 -8.127 1.00 96.56 88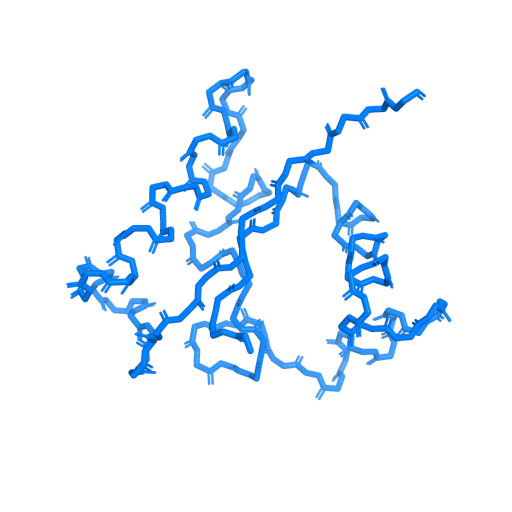 HIS A CA 1
ATOM 658 C C . HIS A 1 88 ? -7.841 -0.819 -7.078 1.00 96.56 88 HIS A C 1
ATOM 660 O O . HIS A 1 88 ? -7.692 -1.568 -6.111 1.00 96.56 88 HIS A O 1
ATOM 666 N N . ALA A 1 89 ? -7.151 0.314 -7.220 1.00 97.25 89 ALA A N 1
ATOM 667 C CA . ALA A 1 89 ? -6.188 0.814 -6.246 1.00 97.25 89 ALA A CA 1
ATOM 668 C C . ALA A 1 89 ? -6.606 2.197 -5.729 1.00 97.25 89 ALA A C 1
ATOM 670 O O . ALA A 1 89 ? -7.012 3.065 -6.506 1.00 97.25 89 ALA A O 1
ATOM 671 N N . LEU A 1 90 ? -6.466 2.414 -4.422 1.00 96.69 90 LEU A N 1
ATOM 672 C CA . LEU A 1 90 ? -6.622 3.721 -3.791 1.00 96.69 90 LEU A CA 1
ATOM 673 C C . LEU A 1 90 ? -5.249 4.309 -3.496 1.00 96.69 90 LEU A C 1
ATOM 675 O O . LEU A 1 90 ? -4.481 3.715 -2.745 1.00 96.69 90 LEU A O 1
ATOM 679 N N . VAL A 1 91 ? -4.973 5.498 -4.027 1.00 96.00 91 VAL A N 1
ATOM 680 C CA . VAL A 1 91 ? -3.765 6.259 -3.698 1.00 96.00 91 VAL A CA 1
ATOM 681 C C . VAL A 1 91 ? -4.157 7.503 -2.917 1.00 96.00 91 VAL A C 1
ATOM 683 O O . VAL A 1 91 ? -5.034 8.251 -3.353 1.00 96.00 91 VAL A O 1
ATOM 686 N N . THR A 1 92 ? -3.513 7.741 -1.777 1.00 93.56 92 THR A N 1
ATOM 687 C CA . THR A 1 92 ? -3.763 8.937 -0.966 1.00 93.56 92 THR A CA 1
ATOM 688 C C . THR A 1 92 ? -2.519 9.805 -0.842 1.00 93.56 92 THR A C 1
ATOM 690 O O . THR A 1 92 ? -1.387 9.330 -0.826 1.00 93.56 92 THR A O 1
ATOM 693 N N . GLY A 1 93 ? -2.751 11.110 -0.731 1.00 88.31 93 GLY A N 1
ATOM 694 C CA . GLY A 1 93 ? -1.775 12.086 -0.267 1.00 88.31 93 GLY A CA 1
ATOM 695 C C . GLY A 1 93 ? -2.390 12.879 0.878 1.00 88.31 93 GLY A C 1
ATOM 696 O O . GLY A 1 93 ? -3.599 13.124 0.880 1.00 88.31 93 GLY A O 1
ATOM 697 N N . MET A 1 94 ? -1.581 13.277 1.858 1.00 79.25 94 MET A N 1
ATOM 698 C CA . MET A 1 94 ? -2.061 14.080 2.978 1.00 79.25 94 MET A CA 1
ATOM 699 C C . MET A 1 94 ? -1.649 15.539 2.794 1.00 79.25 94 MET A C 1
ATOM 701 O O . MET A 1 94 ? -0.467 15.868 2.763 1.00 79.25 94 MET A O 1
ATOM 705 N N . VAL A 1 95 ? -2.644 16.419 2.709 1.00 69.62 95 VAL A N 1
ATOM 706 C CA . VAL A 1 95 ? -2.453 17.871 2.751 1.00 69.62 95 VAL A CA 1
ATOM 707 C C . VAL A 1 95 ? -3.214 18.387 3.960 1.00 69.62 95 VAL A C 1
ATOM 709 O O . VAL A 1 95 ? -4.390 18.069 4.147 1.00 69.62 95 VAL A O 1
ATOM 712 N N . ARG A 1 96 ? -2.539 19.165 4.806 1.00 59.00 96 ARG A N 1
ATOM 713 C CA . ARG A 1 96 ? -3.198 19.844 5.920 1.00 59.00 96 ARG A CA 1
ATOM 714 C C . ARG A 1 96 ? -4.057 20.967 5.331 1.00 59.00 96 ARG A C 1
ATOM 716 O O . ARG A 1 96 ? -3.521 21.809 4.614 1.00 59.00 96 ARG A O 1
ATOM 723 N N . ARG A 1 97 ? -5.369 20.933 5.575 1.00 51.22 97 ARG A N 1
ATOM 724 C CA . ARG A 1 97 ? -6.225 22.108 5.363 1.00 51.22 97 ARG A CA 1
ATOM 725 C C . ARG A 1 97 ? -5.976 23.138 6.454 1.00 51.22 97 ARG A C 1
ATOM 727 O O . ARG A 1 97 ? -5.681 22.705 7.593 1.00 51.22 97 ARG A O 1
#

Secondary structure (DSSP, 8-state):
--EEE---SSHHHHHHHHHHTTSS-TT-HHHHHHHS--STTSSS-B-TT-HHHHT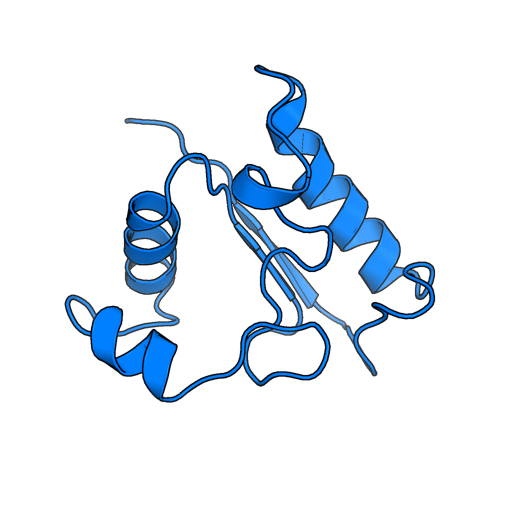---GGGHHHHHHHHHHHHHTT--GGGPPTT---EEE------

InterPro domains:
  IPR016039 Thiolase-like [G3DSA:3.40.47.10] (1-96)
  IPR016039 Thiolase-like [SSF53901] (1-94)
  IPR055140 Thiolase, C-terminal domain 2 [PF22691] (1-94)

Organism: NCBI:txid1298598

Sequence (97 aa):
MDLLSLYDCYTSVVATQLESIGICAQGQFSKFVRDHTFDHTGDFPLNTHGGQLGFGQADLAGGMSHVIEAVVQLRGEAGERQIPNIGHALVTGMVRR

pLDDT: mean 92.78, std 7.35, range [51.22, 98.31]